Protein AF-A0A0A9E6C8-F1 (afdb_monomer)

Structure (mmCIF, N/CA/C/O backbone):
data_AF-A0A0A9E6C8-F1
#
_entry.id   AF-A0A0A9E6C8-F1
#
loop_
_atom_site.group_PDB
_atom_site.id
_atom_site.type_symbol
_atom_site.label_atom_id
_atom_site.label_alt_id
_atom_site.label_comp_id
_atom_site.label_asym_id
_atom_site.label_entity_id
_atom_site.label_seq_id
_atom_site.pdbx_PDB_ins_code
_atom_site.Cartn_x
_atom_site.Cartn_y
_atom_site.Cartn_z
_atom_site.occupancy
_atom_site.B_iso_or_equiv
_atom_site.auth_seq_id
_atom_site.auth_comp_id
_atom_site.auth_asym_id
_atom_site.auth_atom_id
_atom_site.pdbx_PDB_model_num
ATOM 1 N N . MET A 1 1 ? 1.216 15.906 -17.576 1.00 56.50 1 MET A N 1
ATOM 2 C CA . MET A 1 1 ? 1.806 15.777 -16.221 1.00 56.50 1 MET A CA 1
ATOM 3 C C . MET A 1 1 ? 0.810 15.395 -15.115 1.00 56.50 1 MET A C 1
ATOM 5 O O . MET A 1 1 ? 1.260 14.864 -14.109 1.00 56.50 1 MET A O 1
ATOM 9 N N . LEU A 1 2 ? -0.513 15.577 -15.273 1.00 63.88 2 LEU A N 1
ATOM 10 C CA . LEU A 1 2 ? -1.501 15.267 -14.218 1.00 63.88 2 LEU A CA 1
ATOM 11 C C . LEU A 1 2 ? -1.501 13.794 -13.752 1.00 63.88 2 LEU A C 1
ATOM 13 O O . LEU A 1 2 ? -1.631 13.542 -12.560 1.00 63.88 2 LEU A O 1
ATOM 17 N N . PHE A 1 3 ? -1.298 12.840 -14.667 1.00 65.12 3 PHE A N 1
ATOM 18 C CA . PHE A 1 3 ? -1.296 11.402 -14.352 1.00 65.12 3 PHE A CA 1
ATOM 19 C C . PHE A 1 3 ? -0.160 10.969 -13.420 1.00 65.12 3 PHE A C 1
ATOM 21 O O . PHE A 1 3 ? -0.314 9.992 -12.698 1.00 65.12 3 PHE A O 1
ATOM 28 N N . ILE A 1 4 ? 0.962 11.698 -13.418 1.00 72.31 4 ILE A N 1
ATOM 29 C CA . ILE A 1 4 ? 2.088 11.392 -12.529 1.00 72.31 4 ILE A CA 1
ATOM 30 C C . ILE A 1 4 ? 1.759 11.862 -11.115 1.00 72.31 4 ILE A C 1
ATOM 32 O O . ILE A 1 4 ? 1.912 11.079 -10.191 1.00 72.31 4 ILE A O 1
ATOM 36 N N . ALA A 1 5 ? 1.266 13.097 -10.959 1.00 84.00 5 ALA A N 1
ATOM 37 C CA . ALA A 1 5 ? 0.955 13.700 -9.659 1.00 84.00 5 ALA A CA 1
ATOM 38 C C . ALA A 1 5 ? -0.294 13.104 -8.985 1.00 84.00 5 ALA A C 1
ATOM 40 O O . ALA A 1 5 ? -0.409 13.113 -7.762 1.00 84.00 5 ALA A O 1
ATOM 41 N N . ARG A 1 6 ? -1.246 12.602 -9.782 1.00 89.12 6 ARG A N 1
ATOM 42 C CA . ARG A 1 6 ? -2.477 11.954 -9.311 1.00 89.12 6 ARG A CA 1
ATOM 43 C C . ARG A 1 6 ? -2.615 10.576 -9.955 1.00 89.12 6 ARG A C 1
ATOM 45 O O . ARG A 1 6 ? -3.448 10.405 -10.850 1.00 89.12 6 ARG A O 1
ATOM 52 N N . PRO A 1 7 ? -1.768 9.617 -9.555 1.00 89.25 7 PRO A N 1
ATOM 53 C CA . PRO A 1 7 ? -1.820 8.278 -10.104 1.00 89.25 7 PRO A CA 1
ATOM 54 C C . PRO A 1 7 ? -3.163 7.625 -9.791 1.00 89.25 7 PRO A C 1
ATOM 56 O O . PRO A 1 7 ? -3.811 7.910 -8.776 1.00 89.25 7 PRO A O 1
ATOM 59 N N . ARG A 1 8 ? -3.583 6.730 -10.682 1.00 88.94 8 ARG A N 1
ATOM 60 C CA . ARG A 1 8 ? -4.785 5.938 -10.459 1.00 88.94 8 ARG A CA 1
ATOM 61 C C . ARG A 1 8 ? -4.520 4.967 -9.303 1.00 88.94 8 ARG A C 1
ATOM 63 O O . ARG A 1 8 ? -3.526 4.250 -9.297 1.00 88.94 8 ARG A O 1
ATOM 70 N N . THR A 1 9 ? -5.435 4.958 -8.341 1.00 93.88 9 THR A N 1
ATOM 71 C CA . THR A 1 9 ? -5.532 3.929 -7.301 1.00 93.88 9 THR A CA 1
ATOM 72 C C . THR A 1 9 ? -6.879 3.245 -7.456 1.00 93.88 9 THR A C 1
ATOM 74 O O . THR A 1 9 ? -7.879 3.916 -7.728 1.00 93.88 9 THR A O 1
ATOM 77 N N . THR A 1 10 ? -6.909 1.921 -7.349 1.00 95.62 10 THR A N 1
ATOM 78 C CA . THR A 1 10 ? -8.119 1.137 -7.633 1.00 95.62 10 THR A CA 1
ATOM 79 C C . THR A 1 10 ? -8.421 0.184 -6.497 1.00 95.62 10 THR A C 1
ATOM 81 O O . THR A 1 10 ? -7.510 -0.409 -5.933 1.00 95.62 10 THR A O 1
ATOM 84 N N . VAL A 1 11 ? -9.700 0.030 -6.156 1.00 97.38 11 VAL A N 1
ATOM 85 C CA . VAL A 1 11 ? -10.129 -1.016 -5.224 1.00 97.38 11 VAL A CA 1
ATOM 86 C C . VAL A 1 11 ? -10.225 -2.325 -5.993 1.00 97.38 11 VAL A C 1
ATOM 88 O O . VAL A 1 11 ? -10.894 -2.401 -7.032 1.00 97.38 11 VAL A O 1
ATOM 91 N N . LEU A 1 12 ? -9.557 -3.354 -5.483 1.00 98.12 12 LEU A N 1
ATOM 92 C CA . LEU A 1 12 ? -9.618 -4.697 -6.038 1.00 98.12 12 LEU A CA 1
ATOM 93 C C . LEU A 1 12 ? -10.521 -5.575 -5.168 1.00 98.12 12 LEU A C 1
ATOM 95 O O . LEU A 1 12 ? -10.518 -5.482 -3.942 1.00 98.12 12 LEU A O 1
ATOM 99 N N . GLY A 1 13 ? -11.271 -6.456 -5.818 1.00 97.69 13 GLY A N 1
ATOM 100 C CA . GLY A 1 13 ? -12.107 -7.461 -5.177 1.00 97.69 13 GLY A CA 1
ATOM 101 C C . GLY A 1 13 ? -11.775 -8.857 -5.684 1.00 97.69 13 GLY A C 1
ATOM 102 O O . GLY A 1 13 ? -11.235 -9.022 -6.781 1.00 97.69 13 GLY A O 1
ATOM 103 N N . ASN A 1 14 ? -12.105 -9.865 -4.885 1.00 98.12 14 ASN A N 1
ATOM 104 C CA . ASN A 1 14 ? -11.969 -11.267 -5.247 1.00 98.12 14 ASN A CA 1
ATOM 105 C C . ASN A 1 14 ? -13.036 -11.663 -6.275 1.00 98.12 14 ASN A C 1
ATOM 107 O O . ASN A 1 14 ? -14.213 -11.346 -6.107 1.00 98.12 14 ASN A O 1
ATOM 111 N N . ILE A 1 15 ? -12.641 -12.380 -7.323 1.00 97.56 15 ILE A N 1
ATOM 112 C CA . ILE A 1 15 ? -13.591 -13.065 -8.199 1.00 97.56 15 ILE A CA 1
ATOM 113 C C . ILE A 1 15 ? -14.028 -14.363 -7.498 1.00 97.56 15 ILE A C 1
ATOM 115 O O . ILE A 1 15 ? -13.155 -15.182 -7.193 1.00 97.56 15 ILE A O 1
ATOM 119 N N . PRO A 1 16 ? -15.339 -14.583 -7.270 1.00 95.19 16 PRO A N 1
ATOM 120 C CA . PRO A 1 16 ? -15.833 -15.738 -6.526 1.00 95.19 16 PRO A CA 1
ATOM 121 C C . PRO A 1 16 ? -15.287 -17.072 -7.039 1.00 95.19 16 PRO A C 1
ATOM 123 O O . PRO A 1 16 ? -15.151 -17.275 -8.246 1.00 95.19 16 PRO A O 1
ATOM 126 N N . ASN A 1 17 ? -15.019 -17.995 -6.111 1.00 92.25 17 ASN A N 1
ATOM 127 C CA . ASN A 1 17 ? -14.462 -19.327 -6.388 1.00 92.25 17 ASN A CA 1
ATOM 128 C C . ASN A 1 17 ? -13.094 -19.294 -7.094 1.00 92.25 17 ASN A C 1
ATOM 130 O O . ASN A 1 17 ? -12.764 -20.192 -7.868 1.00 92.25 17 ASN A O 1
ATOM 134 N N . SER A 1 18 ? -12.291 -18.257 -6.847 1.00 93.81 18 SER A N 1
ATOM 135 C CA . SER A 1 18 ? -10.955 -18.135 -7.426 1.00 93.81 18 SER A CA 1
ATOM 136 C C . SER A 1 18 ? -9.984 -17.410 -6.494 1.00 93.81 18 SER A C 1
ATOM 138 O O . SER A 1 18 ? -10.385 -16.747 -5.541 1.00 93.81 18 SER A O 1
ATOM 140 N N . MET A 1 19 ? -8.695 -17.476 -6.827 1.00 90.56 19 MET A N 1
ATOM 141 C CA . MET A 1 19 ? -7.633 -16.676 -6.200 1.00 90.56 19 MET A CA 1
ATOM 142 C C . MET A 1 19 ? -7.343 -15.379 -6.975 1.00 90.56 19 MET A C 1
ATOM 144 O O . MET A 1 19 ? -6.280 -14.779 -6.825 1.00 90.56 19 MET A O 1
ATOM 148 N N . ILE A 1 20 ? -8.260 -14.960 -7.851 1.00 95.44 20 ILE A N 1
ATOM 149 C CA . ILE A 1 20 ? -8.070 -13.821 -8.746 1.00 95.44 20 ILE A CA 1
ATOM 150 C C . ILE A 1 20 ? -8.658 -12.568 -8.104 1.00 95.44 20 ILE A C 1
ATOM 152 O O . ILE A 1 20 ? -9.807 -12.562 -7.665 1.00 95.44 20 ILE A O 1
ATOM 156 N N . TYR A 1 21 ? -7.884 -11.485 -8.133 1.00 97.50 21 TYR A N 1
ATOM 157 C CA . TYR A 1 21 ? -8.318 -10.162 -7.701 1.00 97.50 21 TYR A CA 1
ATOM 158 C C . TYR A 1 21 ? -8.361 -9.214 -8.897 1.00 97.50 21 TYR A C 1
ATOM 160 O O . TYR A 1 21 ? -7.443 -9.175 -9.724 1.00 97.50 21 TYR A O 1
ATOM 168 N N . ARG A 1 22 ? -9.466 -8.481 -9.033 1.00 97.00 22 ARG A N 1
ATOM 169 C CA . ARG A 1 22 ? -9.708 -7.563 -10.150 1.00 97.00 22 ARG A CA 1
ATOM 170 C C . ARG A 1 22 ? -10.362 -6.283 -9.676 1.00 97.00 22 ARG A C 1
ATOM 172 O O . ARG A 1 22 ? -11.029 -6.258 -8.646 1.00 97.00 22 ARG A O 1
ATOM 179 N N . ARG A 1 23 ? -10.177 -5.222 -10.460 1.00 96.75 23 ARG A N 1
ATOM 180 C CA . ARG A 1 23 ? -10.759 -3.917 -10.162 1.00 96.75 23 ARG A CA 1
ATOM 181 C C . ARG A 1 23 ? -12.277 -4.007 -10.124 1.00 96.75 23 ARG A C 1
ATOM 183 O O . ARG A 1 23 ? -12.896 -4.479 -11.080 1.00 96.75 23 ARG A O 1
ATOM 190 N N . MET A 1 24 ? -12.859 -3.533 -9.032 1.00 95.19 24 MET A N 1
ATOM 191 C CA . MET A 1 24 ? -14.304 -3.595 -8.818 1.00 95.19 24 MET A CA 1
ATOM 192 C C . MET A 1 24 ? -15.081 -2.608 -9.696 1.00 95.19 24 MET A C 1
ATOM 194 O O . MET A 1 24 ? -16.262 -2.818 -9.952 1.00 95.19 24 MET A O 1
ATOM 198 N N . ASP A 1 25 ? -14.420 -1.559 -10.193 1.00 93.88 25 ASP A N 1
ATOM 199 C CA . ASP A 1 25 ? -15.000 -0.615 -11.155 1.00 93.88 25 ASP A CA 1
ATOM 200 C C . ASP A 1 25 ? -15.209 -1.232 -12.551 1.00 93.88 25 ASP A C 1
ATOM 202 O O . ASP A 1 25 ? -16.049 -0.765 -13.315 1.00 93.88 25 ASP A O 1
ATOM 206 N N . GLN A 1 26 ? -14.464 -2.292 -12.877 1.00 95.62 26 GLN A N 1
ATOM 207 C CA . GLN A 1 26 ? -14.517 -2.979 -14.164 1.00 95.62 26 GLN A CA 1
ATOM 208 C C . GLN A 1 26 ? -15.239 -4.328 -14.083 1.00 95.62 26 GLN A C 1
ATOM 210 O O . GLN A 1 26 ? -15.945 -4.700 -15.017 1.00 95.62 26 GLN A O 1
ATOM 215 N N . TYR A 1 27 ? -15.044 -5.079 -12.999 1.00 95.50 27 TYR A N 1
ATOM 216 C CA . TYR A 1 27 ? -15.597 -6.421 -12.831 1.00 95.50 27 TYR A CA 1
ATOM 217 C C . TYR A 1 27 ? -16.642 -6.405 -11.720 1.00 95.50 27 TYR A C 1
ATOM 219 O O . TYR A 1 27 ? -16.312 -6.533 -10.545 1.00 95.50 27 TYR A O 1
ATOM 227 N N . THR A 1 28 ? -17.916 -6.287 -12.094 1.00 93.94 28 THR A N 1
ATOM 228 C CA . THR A 1 28 ? -19.041 -6.187 -11.145 1.00 93.94 28 THR A CA 1
ATOM 229 C C . THR A 1 28 ? -19.242 -7.439 -10.289 1.00 93.94 28 THR A C 1
ATOM 231 O O . THR A 1 28 ? -19.868 -7.372 -9.236 1.00 93.94 28 THR A O 1
ATOM 234 N N . THR A 1 29 ? -18.698 -8.580 -10.718 1.00 96.06 29 THR A N 1
ATOM 235 C CA . THR A 1 29 ? -18.696 -9.835 -9.957 1.00 96.06 29 THR A CA 1
ATOM 236 C C . THR A 1 29 ? -17.638 -9.866 -8.858 1.00 96.06 29 THR A C 1
ATOM 238 O O . THR A 1 29 ? -17.682 -10.765 -8.023 1.00 96.06 29 THR A O 1
ATOM 241 N N . ALA A 1 30 ? -16.673 -8.941 -8.863 1.00 97.38 30 ALA A N 1
ATOM 242 C CA . ALA A 1 30 ? -15.628 -8.877 -7.851 1.00 97.38 30 ALA A CA 1
ATOM 243 C C . ALA A 1 30 ? -16.211 -8.448 -6.497 1.00 97.38 30 ALA A C 1
ATOM 245 O O . ALA A 1 30 ? -17.013 -7.518 -6.415 1.00 97.38 30 ALA A O 1
ATOM 246 N N . GLN A 1 31 ? -15.797 -9.121 -5.427 1.00 95.94 31 GLN A N 1
ATOM 247 C CA . GLN A 1 31 ? -16.322 -8.924 -4.080 1.00 95.94 31 GLN A CA 1
ATOM 248 C C . GLN A 1 31 ? -15.237 -8.433 -3.124 1.00 95.94 31 GLN A C 1
ATOM 250 O O . GLN A 1 31 ? -14.087 -8.868 -3.177 1.00 95.94 31 GLN A O 1
ATOM 255 N N . THR A 1 32 ? -15.614 -7.533 -2.218 1.00 94.50 32 THR A N 1
ATOM 256 C CA . THR A 1 32 ? -14.742 -7.093 -1.123 1.00 94.50 32 THR A CA 1
ATOM 257 C C . THR A 1 32 ? -14.468 -8.239 -0.160 1.00 94.50 32 THR A C 1
ATOM 259 O O . THR A 1 32 ? -15.370 -9.030 0.126 1.00 94.50 32 THR A O 1
ATOM 262 N N . VAL A 1 33 ? -13.272 -8.270 0.418 1.00 94.75 33 VAL A N 1
ATOM 263 C CA . VAL A 1 33 ? -12.919 -9.241 1.454 1.00 94.75 33 VAL A CA 1
ATOM 264 C C . VAL A 1 33 ? -13.179 -8.618 2.832 1.00 94.75 33 VAL A C 1
ATOM 266 O O . VAL A 1 33 ? -12.669 -7.531 3.100 1.00 94.75 33 VAL A O 1
ATOM 269 N N . PRO A 1 34 ? -13.982 -9.246 3.714 1.00 93.62 34 PRO A N 1
ATOM 270 C CA . PRO A 1 34 ? -14.255 -8.697 5.042 1.00 93.62 34 PRO A CA 1
ATOM 271 C C . PRO A 1 34 ? -12.968 -8.389 5.815 1.00 93.62 34 PRO A C 1
ATOM 273 O O . PRO A 1 34 ? -12.074 -9.227 5.876 1.00 93.62 34 PRO A O 1
ATOM 276 N N . GLY A 1 35 ? -12.878 -7.195 6.405 1.00 95.56 35 GLY A N 1
ATOM 277 C CA . GLY A 1 35 ? -11.699 -6.759 7.161 1.00 95.56 35 GLY A CA 1
ATOM 278 C C . GLY A 1 35 ? -10.505 -6.290 6.323 1.00 95.56 35 GLY A C 1
ATOM 279 O O . GLY A 1 35 ? -9.543 -5.771 6.889 1.00 95.56 35 GLY A O 1
ATOM 280 N N . VAL A 1 36 ? -10.553 -6.421 4.993 1.00 97.56 36 VAL A N 1
ATOM 281 C CA . VAL A 1 36 ? -9.425 -6.115 4.105 1.00 97.56 36 VAL A CA 1
ATOM 282 C C . VAL A 1 36 ? -9.820 -5.072 3.064 1.00 97.56 36 VAL A C 1
ATOM 284 O O . VAL A 1 36 ? -10.688 -5.304 2.223 1.00 97.56 36 VAL A O 1
ATOM 287 N N . LEU A 1 37 ? -9.113 -3.944 3.071 1.00 98.19 37 LEU A N 1
ATOM 288 C CA . LEU A 1 37 ? -9.122 -2.980 1.979 1.00 98.19 37 LEU A CA 1
ATOM 289 C C . LEU A 1 37 ? -7.937 -3.272 1.052 1.00 98.19 37 LEU A C 1
ATOM 291 O O . LEU A 1 37 ? -6.787 -3.052 1.426 1.00 98.19 37 LEU A O 1
ATOM 295 N N . LEU A 1 38 ? -8.216 -3.766 -0.154 1.00 98.50 38 LEU A N 1
ATOM 296 C CA . LEU A 1 38 ? -7.200 -4.093 -1.153 1.00 98.50 38 LEU A CA 1
ATOM 297 C C . LEU A 1 38 ? -7.148 -3.014 -2.241 1.00 98.50 38 LEU A C 1
ATOM 299 O O . LEU A 1 38 ? -8.117 -2.814 -2.978 1.00 98.50 38 LEU A O 1
ATOM 303 N N . LEU A 1 39 ? -6.002 -2.343 -2.350 1.00 98.50 39 LEU A N 1
ATOM 304 C CA . LEU A 1 39 ? -5.769 -1.240 -3.276 1.00 98.50 39 LEU A CA 1
ATOM 305 C C . LEU A 1 39 ? -4.645 -1.571 -4.261 1.00 98.50 39 LEU A C 1
ATOM 307 O O . LEU A 1 39 ? -3.547 -1.927 -3.850 1.00 98.50 39 LEU A O 1
ATOM 311 N N . GLY A 1 40 ? -4.894 -1.382 -5.554 1.00 97.88 40 GLY A N 1
ATOM 312 C CA . GLY A 1 40 ? -3.856 -1.356 -6.584 1.00 97.88 40 GLY A CA 1
ATOM 313 C C . GLY A 1 40 ? -3.245 0.036 -6.726 1.00 97.88 40 GLY A C 1
ATOM 314 O O . GLY A 1 40 ? -3.983 1.026 -6.821 1.00 97.88 40 GLY A O 1
ATOM 315 N N . VAL A 1 41 ? -1.911 0.110 -6.755 1.00 96.44 41 VAL A N 1
ATOM 316 C CA . VAL A 1 41 ? -1.156 1.344 -7.020 1.00 96.44 41 VAL A CA 1
ATOM 317 C C . VAL A 1 41 ? -0.563 1.280 -8.429 1.00 96.44 41 VAL A C 1
ATOM 319 O O . VAL A 1 41 ? 0.486 0.683 -8.657 1.00 96.44 41 VAL A O 1
ATOM 322 N N . ASP A 1 42 ? -1.225 1.933 -9.386 1.00 93.06 42 ASP A N 1
ATOM 323 C CA . ASP A 1 42 ? -0.908 1.815 -10.818 1.00 93.06 42 ASP A CA 1
ATOM 324 C C . ASP A 1 42 ? 0.117 2.868 -11.292 1.00 93.06 42 ASP A C 1
ATOM 326 O O . ASP A 1 42 ? -0.071 3.503 -12.335 1.00 93.06 42 ASP A O 1
ATOM 330 N N . ALA A 1 43 ? 1.175 3.127 -10.511 1.00 94.06 43 ALA A N 1
ATOM 331 C CA . ALA A 1 43 ? 2.222 4.088 -10.877 1.00 94.06 43 ALA A CA 1
ATOM 332 C C . ALA A 1 43 ? 3.505 3.967 -10.033 1.00 94.06 43 ALA A C 1
ATOM 334 O O . ALA A 1 43 ? 3.450 3.518 -8.888 1.00 94.06 43 ALA A O 1
ATOM 335 N N . PRO A 1 44 ? 4.652 4.471 -10.537 1.00 95.94 44 PRO A N 1
ATOM 336 C CA . PRO A 1 44 ? 5.805 4.788 -9.698 1.00 95.94 44 PRO A CA 1
ATOM 337 C C . PRO A 1 44 ? 5.450 5.767 -8.574 1.00 95.94 44 PRO A C 1
ATOM 339 O O . PRO A 1 44 ? 4.605 6.652 -8.752 1.00 95.94 44 PRO A O 1
ATOM 342 N N . ILE A 1 45 ? 6.136 5.646 -7.440 1.00 96.81 45 ILE A N 1
ATOM 343 C CA . ILE A 1 45 ? 5.911 6.499 -6.268 1.00 96.81 45 ILE A CA 1
ATOM 344 C C . ILE A 1 45 ? 7.101 7.441 -6.109 1.00 96.81 45 ILE A C 1
ATOM 346 O O . ILE A 1 45 ? 8.198 7.013 -5.751 1.00 96.81 45 ILE A O 1
ATOM 350 N N . TYR A 1 46 ? 6.865 8.726 -6.352 1.00 95.69 46 TYR A N 1
ATOM 351 C CA . TYR A 1 46 ? 7.885 9.767 -6.297 1.00 95.69 46 TYR A CA 1
ATOM 352 C C . TYR A 1 46 ? 7.441 10.951 -5.441 1.00 95.69 46 TYR A C 1
ATOM 354 O O . TYR A 1 46 ? 6.274 11.069 -5.063 1.00 95.69 46 TYR A O 1
ATOM 362 N N . PHE A 1 47 ? 8.349 11.900 -5.217 1.00 95.81 47 PHE A N 1
ATOM 363 C CA . PHE A 1 47 ? 8.050 13.175 -4.561 1.00 95.81 47 PHE A CA 1
ATOM 364 C C . PHE A 1 47 ? 6.782 13.863 -5.097 1.00 95.81 47 PHE A C 1
ATOM 366 O O . PHE A 1 47 ? 5.980 14.387 -4.328 1.00 95.81 47 PHE A O 1
ATOM 373 N N . THR A 1 48 ? 6.557 13.820 -6.412 1.00 93.31 48 THR A N 1
ATOM 374 C CA . THR A 1 48 ? 5.435 14.508 -7.069 1.00 93.31 48 THR A CA 1
ATOM 375 C C . THR A 1 48 ? 4.056 13.938 -6.734 1.00 93.31 48 THR A C 1
ATOM 377 O O . THR A 1 48 ? 3.064 14.630 -6.959 1.00 93.31 48 THR A O 1
ATOM 380 N N . ASN A 1 49 ? 3.968 12.703 -6.227 1.00 95.75 49 ASN A N 1
ATOM 381 C CA . ASN A 1 49 ? 2.694 12.022 -5.979 1.00 95.75 49 ASN A CA 1
ATOM 382 C C . ASN A 1 49 ? 2.563 11.350 -4.611 1.00 95.75 49 ASN A C 1
ATOM 384 O O . ASN A 1 49 ? 1.464 10.930 -4.252 1.00 95.75 49 ASN A O 1
ATOM 388 N N . ALA A 1 50 ? 3.643 11.300 -3.834 1.00 96.56 50 ALA A N 1
ATOM 389 C CA . ALA A 1 50 ? 3.679 10.737 -2.494 1.00 96.56 50 ALA A CA 1
ATOM 390 C C . ALA A 1 50 ? 2.566 11.294 -1.586 1.00 96.56 50 ALA A C 1
ATOM 392 O O . ALA A 1 50 ? 1.756 10.535 -1.052 1.00 96.56 50 ALA A O 1
ATOM 393 N N . SER A 1 51 ? 2.468 12.621 -1.455 1.00 95.81 51 SER A N 1
ATOM 394 C CA . SER A 1 51 ? 1.447 13.259 -0.609 1.00 95.81 51 SER A CA 1
ATOM 395 C C . SER A 1 51 ? 0.027 12.894 -1.049 1.00 95.81 51 SER A C 1
ATOM 397 O O . SER A 1 51 ? -0.795 12.485 -0.227 1.00 95.81 51 SER A O 1
ATOM 399 N N . TYR A 1 52 ? -0.230 12.953 -2.359 1.00 95.81 52 TYR A N 1
ATOM 400 C CA . TYR A 1 52 ? -1.517 12.589 -2.938 1.00 95.81 52 TYR A CA 1
ATOM 401 C C . TY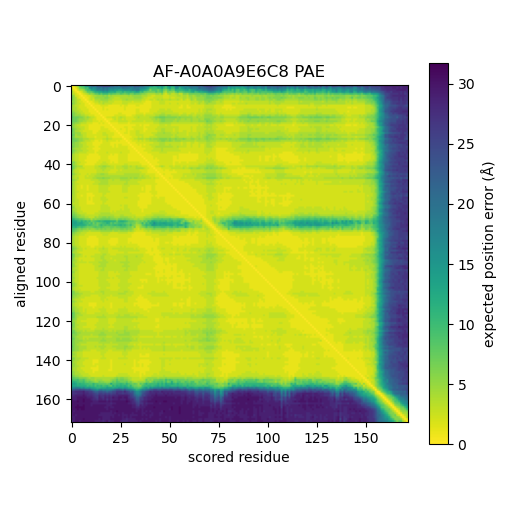R A 1 52 ? -1.884 11.128 -2.661 1.00 95.81 52 TYR A C 1
ATOM 403 O O . TYR A 1 52 ? -3.021 10.856 -2.281 1.00 95.81 52 TYR A O 1
ATOM 411 N N . LEU A 1 53 ? -0.949 10.190 -2.845 1.00 96.94 53 LEU A N 1
ATOM 412 C CA . LEU A 1 53 ? -1.183 8.765 -2.601 1.00 96.94 53 LEU A CA 1
ATOM 413 C C . LEU A 1 53 ? -1.564 8.507 -1.145 1.00 96.94 53 LEU A C 1
ATOM 415 O O . LEU A 1 53 ? -2.574 7.852 -0.893 1.00 96.94 53 LEU A O 1
ATOM 419 N N . ARG A 1 54 ? -0.823 9.084 -0.195 1.00 96.81 54 ARG A N 1
ATOM 420 C CA . ARG A 1 54 ? -1.113 8.955 1.239 1.00 96.81 54 ARG A CA 1
ATOM 421 C C . ARG A 1 54 ? -2.514 9.461 1.583 1.00 96.81 54 ARG A C 1
ATOM 423 O O . ARG A 1 54 ? -3.291 8.759 2.225 1.00 96.81 54 ARG A O 1
ATOM 430 N N . GLU A 1 55 ? -2.866 10.656 1.109 1.00 97.06 55 GLU A N 1
ATOM 431 C CA . GLU A 1 55 ? -4.201 11.229 1.314 1.00 97.06 55 GLU A CA 1
ATOM 432 C C . GLU A 1 55 ? -5.299 10.409 0.633 1.00 97.06 55 GLU A C 1
ATOM 434 O O . GLU A 1 55 ? -6.399 10.272 1.167 1.00 97.06 55 GLU A O 1
ATOM 439 N N . ARG A 1 56 ? -5.027 9.871 -0.560 1.00 97.25 56 ARG A N 1
ATOM 440 C CA . ARG A 1 56 ? -6.000 9.076 -1.309 1.00 97.25 56 ARG A CA 1
ATOM 441 C C . ARG A 1 56 ? -6.269 7.733 -0.642 1.00 97.25 56 ARG A C 1
ATOM 443 O O . ARG A 1 56 ? -7.428 7.320 -0.624 1.00 97.25 56 ARG A O 1
ATOM 450 N N . ILE A 1 57 ? -5.234 7.088 -0.105 1.00 97.88 57 ILE A N 1
ATOM 451 C CA . ILE A 1 57 ? -5.352 5.854 0.679 1.00 97.88 57 ILE A CA 1
ATOM 452 C C . ILE A 1 57 ? -6.141 6.131 1.960 1.00 97.88 57 ILE A C 1
ATOM 454 O O . ILE A 1 57 ? -7.089 5.405 2.232 1.00 97.88 57 ILE A O 1
ATOM 458 N N . SER A 1 58 ? -5.839 7.216 2.686 1.00 97.50 58 SER A N 1
ATOM 459 C CA . SER A 1 58 ? -6.631 7.608 3.865 1.00 97.50 58 SER A CA 1
ATOM 460 C C . SER A 1 58 ? -8.112 7.764 3.523 1.00 97.50 58 SER A C 1
ATOM 462 O O . SER A 1 58 ? -8.955 7.178 4.190 1.00 97.50 58 SER A O 1
ATOM 464 N N . ARG A 1 59 ? -8.428 8.468 2.426 1.00 97.69 59 ARG A N 1
ATOM 465 C CA . ARG A 1 59 ? -9.812 8.627 1.958 1.00 97.69 59 ARG A CA 1
ATOM 466 C C . ARG A 1 59 ? -10.486 7.297 1.623 1.00 97.69 59 ARG A C 1
ATOM 468 O O . ARG A 1 59 ? -11.644 7.121 1.969 1.00 97.69 59 ARG A O 1
ATOM 475 N N . TRP A 1 60 ? -9.775 6.356 0.996 1.00 97.69 60 TRP A N 1
ATOM 476 C CA . TRP A 1 60 ? -10.326 5.020 0.734 1.00 97.69 60 TRP A CA 1
ATOM 477 C C . TRP A 1 60 ? -10.676 4.270 2.023 1.00 97.69 60 TRP A C 1
ATOM 479 O O . TRP A 1 60 ? -11.692 3.582 2.065 1.00 97.69 60 TRP A O 1
ATOM 489 N N . ILE A 1 61 ? -9.847 4.394 3.061 1.00 97.44 61 ILE A N 1
ATOM 490 C CA . ILE A 1 61 ? -10.108 3.767 4.362 1.00 97.44 61 ILE A CA 1
ATOM 491 C C . ILE A 1 61 ? -11.358 4.379 4.990 1.00 97.44 61 ILE A C 1
ATOM 493 O O . ILE A 1 61 ? -12.240 3.641 5.415 1.00 97.44 61 ILE A O 1
ATOM 497 N N . ASP A 1 62 ? -11.459 5.707 4.998 1.00 96.88 62 ASP A N 1
ATOM 498 C CA . ASP A 1 62 ? -12.593 6.413 5.598 1.00 96.88 62 ASP A CA 1
ATOM 499 C C . ASP A 1 62 ? -13.912 6.082 4.866 1.00 96.88 62 ASP A C 1
ATOM 501 O O . ASP A 1 62 ? -14.918 5.772 5.506 1.00 96.88 62 ASP A O 1
ATOM 505 N N . GLU A 1 63 ? -13.890 6.050 3.527 1.00 95.81 63 GLU A N 1
ATOM 506 C CA . GLU A 1 63 ? -15.019 5.634 2.677 1.00 95.81 63 GLU A CA 1
ATOM 507 C C . GLU A 1 63 ? -15.461 4.183 2.980 1.00 95.81 63 GLU A C 1
ATOM 509 O O . GLU A 1 63 ? -16.656 3.878 3.054 1.00 95.81 63 GLU A O 1
ATOM 514 N N . GLU A 1 64 ? -14.509 3.268 3.173 1.00 95.00 64 GLU A N 1
ATOM 515 C CA . GLU A 1 64 ? -14.779 1.854 3.452 1.00 95.00 64 GLU A CA 1
ATOM 516 C C . GLU A 1 64 ? -15.287 1.618 4.889 1.00 95.00 64 GLU A C 1
ATOM 518 O O . GLU A 1 64 ? -16.217 0.832 5.113 1.00 95.00 64 GLU A O 1
ATOM 523 N N . GLU A 1 65 ? -14.739 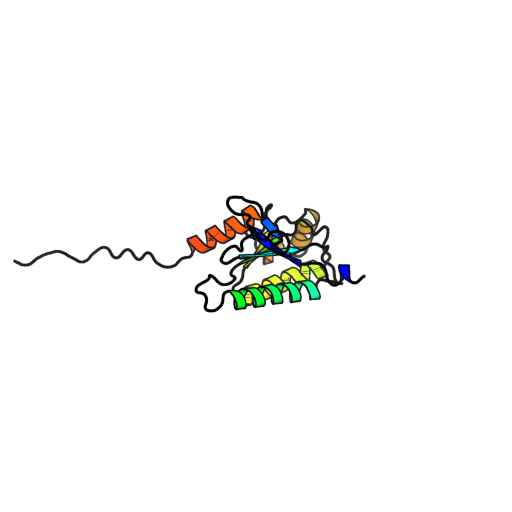2.331 5.873 1.00 93.75 65 GLU A N 1
ATOM 524 C CA . GLU A 1 65 ? -15.234 2.330 7.251 1.00 93.75 65 GLU A CA 1
ATOM 525 C C . GLU A 1 65 ? -16.6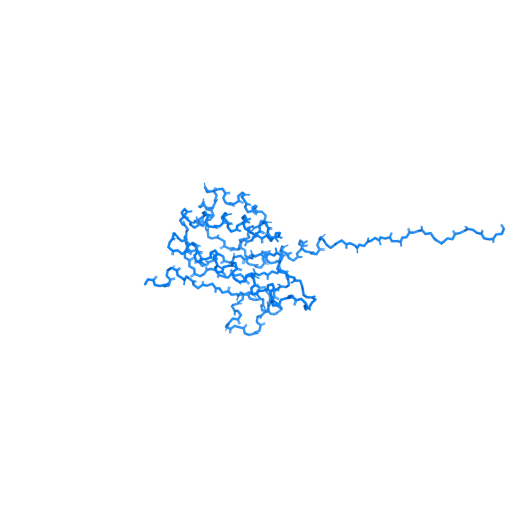65 2.876 7.329 1.00 93.75 65 GLU A C 1
ATOM 527 O O . GLU A 1 65 ? -17.530 2.252 7.947 1.00 93.75 65 GLU A O 1
ATOM 532 N N . GLU A 1 66 ? -16.971 3.983 6.646 1.00 94.25 66 GLU A N 1
ATOM 533 C CA . GLU A 1 66 ? -18.335 4.517 6.571 1.00 94.25 66 GLU A CA 1
ATOM 534 C C . GLU A 1 66 ? -19.298 3.513 5.922 1.00 94.25 66 GLU A C 1
ATOM 536 O O . GLU A 1 66 ? -20.407 3.278 6.414 1.00 94.25 66 GLU A O 1
ATOM 541 N N . ARG A 1 67 ? -18.858 2.840 4.852 1.00 90.56 67 ARG A N 1
ATOM 542 C CA . ARG A 1 67 ? -19.661 1.826 4.161 1.00 90.56 67 ARG A CA 1
ATOM 543 C C . ARG A 1 67 ? -20.003 0.637 5.058 1.00 90.56 67 ARG A C 1
ATOM 545 O O . ARG A 1 67 ? -21.064 0.035 4.851 1.00 90.56 67 ARG A O 1
ATOM 552 N N . THR A 1 68 ? -19.134 0.274 5.999 1.00 89.62 68 THR A N 1
ATOM 553 C CA . THR A 1 68 ? -19.296 -0.886 6.895 1.00 89.62 68 THR A CA 1
ATOM 554 C C . THR A 1 68 ? -19.944 -0.534 8.238 1.00 89.62 68 THR A C 1
ATOM 556 O O . THR A 1 68 ? -20.598 -1.395 8.841 1.00 89.62 68 THR A O 1
ATOM 559 N N . LYS A 1 69 ? -19.855 0.729 8.671 1.00 89.06 69 LYS A N 1
ATOM 560 C CA . LYS A 1 69 ? -20.414 1.241 9.929 1.00 89.06 69 LYS A CA 1
ATOM 561 C C . LYS A 1 69 ? -21.903 0.916 10.081 1.00 89.06 69 LYS A C 1
ATOM 563 O O . LYS A 1 69 ? -22.714 1.171 9.195 1.00 89.06 69 LYS A O 1
ATOM 568 N N . GLY A 1 70 ? -22.268 0.338 11.227 1.00 80.31 70 GLY A N 1
ATOM 569 C CA . GLY A 1 70 ? -23.660 0.026 11.577 1.00 80.31 70 GLY A CA 1
ATOM 570 C C . GLY A 1 70 ? -24.299 -1.130 10.794 1.00 80.31 70 GLY A C 1
ATOM 571 O O . GLY A 1 70 ? -25.470 -1.419 11.011 1.00 80.31 70 GLY A O 1
ATOM 572 N N . LYS A 1 71 ? -23.557 -1.817 9.911 1.00 84.62 71 LYS A N 1
ATOM 573 C CA . LYS A 1 71 ? -24.084 -2.917 9.075 1.00 84.62 71 LYS A CA 1
ATOM 574 C C . LYS A 1 71 ? -23.714 -4.317 9.575 1.00 84.62 71 LYS A C 1
ATOM 576 O O . LYS A 1 71 ? -23.854 -5.278 8.824 1.00 84.62 71 LYS A O 1
ATOM 581 N N . GLY A 1 72 ? -23.176 -4.433 10.793 1.00 79.94 72 GLY A N 1
ATOM 582 C CA . GLY A 1 72 ? -22.684 -5.702 11.351 1.00 79.94 72 GLY A CA 1
ATOM 583 C C . GLY A 1 72 ? -21.531 -6.331 10.555 1.00 79.94 72 GLY A C 1
ATOM 584 O O . GLY A 1 72 ? -2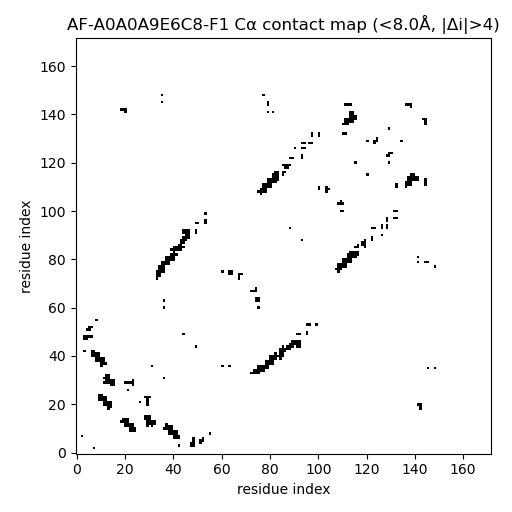1.249 -7.515 10.710 1.00 79.94 72 GLY A O 1
ATOM 585 N N . LYS A 1 73 ? -20.888 -5.557 9.671 1.00 83.62 73 LYS A N 1
ATOM 586 C CA . LYS A 1 73 ? -19.743 -5.992 8.868 1.00 83.62 73 LYS A CA 1
ATOM 587 C C . LYS A 1 73 ? -18.449 -5.709 9.621 1.00 83.62 73 LYS A C 1
ATOM 589 O O . LYS A 1 73 ? -18.360 -4.716 10.340 1.00 83.62 73 LYS A O 1
ATOM 594 N N . THR A 1 74 ? -17.443 -6.553 9.414 1.00 86.12 74 THR A N 1
ATOM 595 C CA . THR A 1 74 ? -16.080 -6.297 9.889 1.00 86.12 74 THR A CA 1
ATOM 596 C C . THR A 1 74 ? -15.564 -5.014 9.240 1.00 86.12 74 THR A C 1
ATOM 598 O O . THR A 1 74 ? -15.504 -4.941 8.011 1.00 86.12 74 THR A O 1
ATOM 601 N N . GLY A 1 75 ? -15.232 -4.009 10.057 1.00 91.38 75 GLY A N 1
ATOM 602 C CA . GLY A 1 75 ? -14.553 -2.795 9.595 1.00 91.38 75 GLY A CA 1
ATOM 603 C C . GLY A 1 75 ? -13.149 -3.101 9.072 1.00 91.38 75 GLY A C 1
ATOM 604 O O . GLY A 1 75 ? -12.674 -4.229 9.200 1.00 91.38 75 GLY A O 1
ATOM 605 N N . VAL A 1 76 ? -12.483 -2.112 8.479 1.00 96.25 76 VAL A N 1
ATOM 606 C CA . VAL A 1 76 ? -11.117 -2.289 7.965 1.00 96.25 76 VAL A CA 1
ATOM 607 C C . VAL A 1 76 ? -10.184 -2.683 9.112 1.00 96.25 76 VAL A C 1
ATOM 609 O O . VAL A 1 76 ? -10.229 -2.090 10.184 1.00 96.25 76 VAL A O 1
ATOM 612 N N . GLN A 1 77 ? -9.355 -3.700 8.886 1.00 97.06 77 GLN A N 1
ATOM 613 C CA . GLN A 1 77 ? -8.277 -4.118 9.789 1.00 97.06 77 GLN A CA 1
ATOM 614 C C . GLN A 1 77 ? -6.935 -4.155 9.055 1.00 97.06 77 GLN A C 1
ATOM 616 O O . GLN A 1 77 ? -5.899 -3.824 9.629 1.00 97.06 77 GLN A O 1
ATOM 621 N N . TYR A 1 78 ? -6.965 -4.495 7.764 1.00 98.38 78 TYR A N 1
ATOM 622 C CA . TYR A 1 78 ?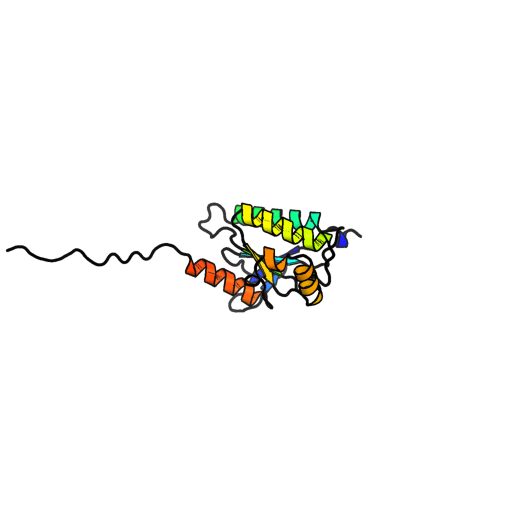 -5.790 -4.566 6.906 1.00 98.38 78 TYR A CA 1
ATOM 623 C C . TYR A 1 78 ? -5.958 -3.686 5.674 1.00 98.38 78 TYR A C 1
ATOM 625 O O . TYR A 1 78 ? -7.011 -3.689 5.032 1.00 98.38 78 TYR A O 1
ATOM 633 N N . VAL A 1 79 ? -4.886 -2.985 5.314 1.00 98.62 79 VAL A N 1
ATOM 634 C CA . VAL A 1 79 ? -4.763 -2.245 4.058 1.00 98.62 79 VAL A CA 1
ATOM 635 C C . VAL A 1 79 ? -3.693 -2.930 3.220 1.00 98.62 79 VAL A C 1
ATOM 637 O O . VAL A 1 79 ? -2.501 -2.786 3.485 1.00 98.62 79 VAL A O 1
ATOM 640 N N . VAL A 1 80 ? -4.123 -3.696 2.221 1.00 98.75 80 VAL A N 1
ATOM 641 C CA . VAL A 1 80 ? -3.225 -4.398 1.302 1.00 98.75 80 VAL A CA 1
ATOM 642 C C . VAL A 1 80 ? -2.965 -3.503 0.096 1.00 98.75 80 VAL A C 1
ATOM 644 O O . VAL A 1 80 ? -3.905 -3.088 -0.582 1.00 98.75 80 VAL A O 1
ATOM 647 N N . LEU A 1 81 ? -1.695 -3.223 -0.186 1.00 98.62 81 LEU A N 1
ATOM 648 C CA . LEU A 1 81 ? -1.262 -2.514 -1.386 1.00 98.62 81 LEU A CA 1
ATOM 649 C C . LEU A 1 81 ? -0.699 -3.520 -2.392 1.00 98.62 81 LEU A C 1
ATOM 651 O O . LEU A 1 81 ? 0.334 -4.138 -2.135 1.00 98.62 81 LEU A O 1
ATOM 655 N N . ASP A 1 82 ? -1.363 -3.674 -3.537 1.00 98.50 82 ASP A N 1
ATOM 656 C CA . ASP A 1 82 ? -0.796 -4.363 -4.696 1.00 98.50 82 ASP A CA 1
ATOM 657 C C . ASP A 1 82 ? 0.206 -3.433 -5.386 1.00 98.50 82 ASP A C 1
ATOM 659 O O . ASP A 1 82 ? -0.151 -2.423 -6.004 1.00 98.50 82 ASP A O 1
ATOM 663 N N . MET A 1 83 ? 1.479 -3.787 -5.229 1.00 97.81 83 MET A N 1
ATOM 664 C CA . MET A 1 83 ? 2.642 -3.054 -5.711 1.00 97.81 83 MET A CA 1
ATOM 665 C C . MET A 1 83 ? 3.111 -3.552 -7.085 1.00 97.81 83 MET A C 1
ATOM 667 O O . MET A 1 83 ? 4.125 -3.063 -7.585 1.00 97.81 83 MET A O 1
ATOM 671 N N . GLY A 1 84 ? 2.395 -4.487 -7.723 1.00 96.75 84 GLY A N 1
ATOM 672 C CA . GLY A 1 84 ? 2.835 -5.128 -8.966 1.00 96.75 84 GLY A CA 1
ATOM 673 C C . GLY A 1 84 ? 3.041 -4.167 -10.143 1.00 96.75 84 GLY A C 1
ATOM 674 O O . GLY A 1 84 ? 3.865 -4.428 -11.018 1.00 96.75 84 GLY A O 1
ATOM 675 N N . ALA A 1 85 ? 2.330 -3.037 -10.156 1.00 95.81 85 ALA A N 1
ATOM 676 C CA . ALA A 1 85 ? 2.479 -1.981 -11.160 1.00 95.81 85 ALA A CA 1
ATOM 677 C C . ALA A 1 85 ? 3.453 -0.859 -10.739 1.00 95.81 85 ALA A C 1
ATOM 679 O O . ALA A 1 85 ? 3.753 0.042 -11.531 1.00 95.81 85 ALA A O 1
ATOM 680 N N . VAL A 1 86 ? 3.984 -0.904 -9.514 1.00 97.00 86 VAL A N 1
ATOM 681 C CA . VAL A 1 86 ? 4.930 0.090 -8.997 1.00 97.00 86 VAL A CA 1
ATOM 682 C C . VAL A 1 86 ? 6.330 -0.243 -9.505 1.00 97.00 86 VAL A C 1
ATOM 684 O O . VAL A 1 86 ? 7.093 -0.977 -8.883 1.00 97.00 86 VAL A O 1
ATOM 687 N N . GLY A 1 87 ? 6.682 0.309 -10.667 1.00 96.25 87 GLY A N 1
ATOM 688 C CA . GLY A 1 87 ? 7.968 0.024 -11.315 1.00 96.25 87 GLY A CA 1
ATOM 689 C C . GLY A 1 87 ? 9.192 0.648 -10.631 1.00 96.25 87 GLY A C 1
ATOM 690 O O . GLY A 1 87 ? 10.309 0.184 -10.837 1.00 96.25 87 GLY A O 1
ATOM 691 N N . SER A 1 88 ? 9.019 1.713 -9.842 1.00 96.69 88 SER A N 1
ATOM 692 C CA . SER A 1 88 ? 10.110 2.337 -9.075 1.00 96.69 88 SER A CA 1
ATOM 693 C C . SER A 1 88 ? 9.590 3.233 -7.947 1.00 96.69 88 SER A C 1
ATOM 695 O O . SER A 1 88 ? 8.427 3.645 -7.946 1.00 96.69 88 SER A O 1
ATOM 697 N N . ILE A 1 89 ? 10.472 3.523 -6.989 1.00 97.75 89 ILE A N 1
ATOM 698 C CA . ILE A 1 89 ? 10.202 4.362 -5.821 1.00 97.75 89 ILE A CA 1
ATOM 699 C C . ILE A 1 89 ? 11.432 5.215 -5.479 1.00 97.75 89 ILE A C 1
ATOM 701 O O . ILE A 1 89 ? 12.562 4.719 -5.524 1.00 97.75 89 ILE A O 1
ATOM 705 N N . ASP A 1 90 ? 11.224 6.494 -5.164 1.00 97.31 90 ASP A N 1
ATOM 706 C CA . ASP A 1 90 ? 12.279 7.394 -4.673 1.00 97.31 90 ASP A CA 1
ATOM 707 C C . ASP A 1 90 ? 12.255 7.529 -3.138 1.00 97.31 90 ASP A C 1
ATOM 709 O O . ASP A 1 90 ? 11.429 6.926 -2.449 1.00 97.31 90 ASP A O 1
ATOM 713 N N . THR A 1 91 ? 13.171 8.329 -2.583 1.00 97.50 91 THR A N 1
ATOM 714 C CA . THR A 1 91 ? 13.248 8.571 -1.135 1.00 97.50 91 THR A CA 1
ATOM 715 C C . THR A 1 91 ? 11.927 9.093 -0.573 1.00 97.50 91 THR A C 1
ATOM 717 O O . THR A 1 91 ? 11.452 8.576 0.435 1.00 97.50 91 THR A O 1
ATOM 720 N N . SER A 1 92 ? 11.289 10.059 -1.240 1.00 97.62 92 SER A N 1
ATOM 721 C CA . SER A 1 92 ? 10.007 10.616 -0.802 1.00 97.62 92 SER A CA 1
ATOM 722 C C . SER A 1 92 ? 8.892 9.573 -0.814 1.00 97.62 92 SER A C 1
ATOM 724 O O . SER A 1 92 ? 8.066 9.554 0.096 1.00 97.62 92 SER A O 1
ATOM 726 N N . GLY A 1 93 ? 8.890 8.665 -1.790 1.00 97.19 93 GLY A N 1
ATOM 727 C CA . GLY A 1 93 ? 7.981 7.527 -1.821 1.00 97.19 93 GLY A CA 1
ATOM 728 C C . GLY A 1 93 ? 8.201 6.555 -0.662 1.00 97.19 93 GLY A C 1
ATOM 729 O O . GLY A 1 93 ? 7.233 6.127 -0.034 1.00 97.19 93 GLY A O 1
ATOM 730 N N . THR A 1 94 ? 9.456 6.239 -0.322 1.00 97.94 94 THR A N 1
ATOM 731 C CA . THR A 1 94 ? 9.741 5.387 0.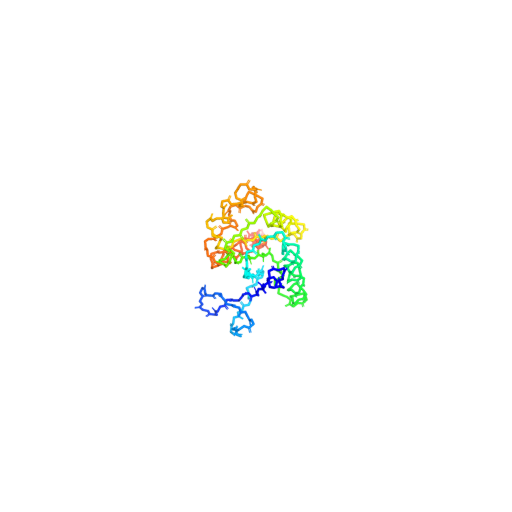848 1.00 97.94 94 THR A CA 1
ATOM 732 C C . THR A 1 94 ? 9.328 6.055 2.163 1.00 97.94 94 THR A C 1
ATOM 734 O O . THR A 1 94 ? 8.703 5.408 3.000 1.00 97.94 94 THR A O 1
ATOM 737 N N . SER A 1 95 ? 9.586 7.359 2.323 1.00 97.88 95 SER A N 1
ATOM 738 C CA . SER A 1 95 ? 9.145 8.128 3.495 1.00 97.88 95 SER A CA 1
ATOM 739 C C . SER A 1 95 ? 7.623 8.173 3.605 1.00 97.88 95 SER A C 1
ATOM 741 O O . SER A 1 95 ? 7.080 8.039 4.697 1.00 97.88 95 SER A O 1
ATOM 743 N N . MET A 1 96 ? 6.922 8.288 2.477 1.00 97.56 96 MET A N 1
ATOM 744 C CA . MET A 1 96 ? 5.463 8.256 2.440 1.00 97.56 96 MET A CA 1
ATOM 745 C C . MET A 1 96 ? 4.890 6.936 2.961 1.00 97.56 96 MET A C 1
ATOM 747 O O . MET A 1 96 ? 3.926 6.965 3.723 1.00 97.56 96 MET A O 1
ATOM 751 N N . LEU A 1 97 ? 5.486 5.793 2.601 1.00 98.00 97 LEU A N 1
ATOM 752 C CA . LEU A 1 97 ? 5.057 4.486 3.111 1.00 98.00 97 LEU A CA 1
ATOM 753 C C . LEU A 1 97 ? 5.298 4.347 4.620 1.00 98.00 97 LEU A C 1
ATOM 755 O O . LEU A 1 97 ? 4.439 3.814 5.317 1.00 98.00 97 LEU A O 1
ATOM 759 N N . ASP A 1 98 ? 6.418 4.861 5.134 1.00 97.75 98 ASP A N 1
ATOM 760 C CA . ASP A 1 98 ? 6.695 4.877 6.577 1.00 97.75 98 ASP A CA 1
ATOM 761 C C . ASP A 1 98 ? 5.701 5.764 7.347 1.00 97.75 98 ASP A C 1
ATOM 763 O O . ASP A 1 98 ? 5.175 5.386 8.394 1.00 97.75 98 ASP A O 1
ATOM 767 N N . GLU A 1 99 ? 5.380 6.943 6.811 1.00 97.88 99 GLU A N 1
ATOM 768 C CA . GLU A 1 99 ? 4.347 7.812 7.378 1.00 97.88 99 GLU A CA 1
ATOM 769 C C . GLU A 1 99 ? 2.961 7.168 7.336 1.00 97.88 99 GLU A C 1
ATOM 771 O O . GLU A 1 99 ? 2.209 7.266 8.309 1.00 97.88 99 GLU A O 1
ATOM 776 N N . LEU A 1 100 ? 2.623 6.508 6.225 1.00 98.12 100 LEU A N 1
ATOM 777 C CA . LEU A 1 100 ? 1.372 5.777 6.083 1.00 98.12 100 LEU A CA 1
ATOM 778 C C . LEU A 1 100 ? 1.294 4.658 7.124 1.00 98.12 100 LEU A C 1
ATOM 780 O O . LEU A 1 100 ? 0.300 4.594 7.839 1.00 98.12 100 LEU A O 1
ATOM 784 N N . LYS A 1 101 ? 2.348 3.846 7.285 1.00 98.00 101 LYS A N 1
ATOM 785 C CA . LYS A 1 101 ? 2.429 2.814 8.331 1.00 98.00 101 LYS A CA 1
ATOM 786 C C . LYS A 1 101 ? 2.140 3.399 9.712 1.00 98.00 101 LYS A C 1
ATOM 788 O O . LYS A 1 101 ? 1.227 2.939 10.387 1.00 98.00 101 LYS A O 1
ATOM 793 N N . LYS A 1 102 ? 2.827 4.477 10.098 1.00 97.69 102 LYS A N 1
ATOM 794 C CA . LYS A 1 102 ? 2.612 5.141 11.398 1.00 97.69 102 LYS A CA 1
ATOM 795 C C . LYS A 1 102 ? 1.191 5.680 11.567 1.00 97.69 102 LYS A C 1
ATOM 797 O O . LYS A 1 102 ? 0.662 5.682 12.677 1.00 97.69 102 LYS A O 1
ATOM 802 N N . ALA A 1 103 ? 0.581 6.193 10.499 1.00 97.69 103 ALA A N 1
ATOM 803 C CA . ALA A 1 103 ? -0.796 6.675 10.536 1.00 97.69 103 ALA A CA 1
ATOM 804 C C . ALA A 1 103 ? -1.800 5.524 10.709 1.00 97.69 103 ALA A C 1
ATOM 806 O O . ALA A 1 103 ? -2.761 5.667 11.465 1.00 97.69 103 ALA A O 1
ATOM 807 N N . LEU A 1 104 ? -1.557 4.389 10.052 1.00 98.00 104 LEU A N 1
ATOM 808 C CA . LEU A 1 104 ? -2.369 3.179 10.172 1.00 98.00 104 LEU A CA 1
ATOM 809 C C . LEU A 1 104 ? -2.228 2.535 11.556 1.00 98.00 104 LEU A C 1
ATOM 811 O O . LEU A 1 104 ? -3.244 2.227 12.173 1.00 98.00 104 LEU A O 1
ATOM 815 N N . ASP A 1 105 ? -1.016 2.473 12.111 1.00 97.38 105 ASP A N 1
ATOM 816 C CA . ASP A 1 105 ? -0.771 1.956 13.464 1.00 97.38 105 ASP A CA 1
ATOM 817 C C . ASP A 1 105 ? -1.558 2.721 14.528 1.00 97.38 105 ASP A C 1
ATOM 819 O O . ASP A 1 105 ? -2.174 2.126 15.410 1.00 97.38 105 ASP A O 1
ATOM 823 N N . LYS A 1 106 ? -1.608 4.055 14.419 1.00 97.50 106 LYS A N 1
ATOM 824 C CA . LYS A 1 106 ? -2.405 4.905 15.320 1.00 97.50 106 LYS A CA 1
ATOM 825 C C . LYS A 1 106 ? -3.905 4.609 15.251 1.00 97.50 106 LYS A C 1
ATOM 827 O O . LYS A 1 106 ? -4.619 4.912 16.203 1.00 97.50 106 LYS A O 1
ATOM 832 N N . ARG A 1 107 ? -4.378 4.049 14.135 1.00 96.25 107 ARG A N 1
ATOM 833 C CA . ARG A 1 107 ? -5.764 3.602 13.928 1.00 96.25 107 ARG A CA 1
ATOM 834 C C . ARG A 1 107 ? -5.962 2.117 14.259 1.00 96.25 107 ARG A C 1
ATOM 836 O O . ARG A 1 107 ? -7.082 1.636 14.149 1.00 96.25 107 ARG A O 1
ATOM 843 N N . GLY A 1 108 ? -4.909 1.392 14.644 1.00 96.44 108 GLY A N 1
ATOM 844 C CA . GLY A 1 108 ? -4.953 -0.059 14.842 1.00 96.44 108 GLY A CA 1
ATOM 845 C C . GLY A 1 108 ? -5.101 -0.857 13.541 1.00 96.44 108 GLY A C 1
ATOM 846 O O . GLY A 1 108 ? -5.600 -1.978 13.574 1.00 96.44 108 GLY A O 1
ATOM 847 N N . LEU A 1 109 ? -4.707 -0.278 12.402 1.00 97.75 109 LEU A N 1
ATOM 848 C CA . LEU A 1 109 ? -4.755 -0.906 11.081 1.00 97.75 109 LEU A CA 1
ATOM 849 C C . LEU A 1 109 ? -3.361 -1.390 10.670 1.00 97.75 109 LEU A C 1
ATOM 851 O O . LEU A 1 109 ? -2.379 -0.674 10.853 1.00 97.75 109 LEU A O 1
ATOM 855 N N . GLN A 1 110 ? -3.278 -2.560 10.038 1.00 98.06 110 GLN A N 1
ATOM 856 C CA . GLN A 1 110 ? -2.018 -3.111 9.533 1.00 98.06 110 GLN A CA 1
ATOM 857 C C . GLN A 1 110 ? -1.876 -2.863 8.026 1.00 98.06 110 GLN A C 1
ATOM 859 O O . GLN A 1 110 ? -2.759 -3.212 7.239 1.00 98.06 110 GLN A O 1
ATOM 864 N N . ILE A 1 111 ? -0.740 -2.303 7.602 1.00 98.44 111 ILE A N 1
ATOM 865 C CA . ILE A 1 111 ? -0.384 -2.244 6.177 1.00 98.44 111 ILE A CA 1
ATOM 866 C C . ILE A 1 111 ? 0.211 -3.578 5.727 1.00 98.44 111 ILE A C 1
ATOM 868 O O . ILE A 1 111 ? 0.980 -4.201 6.457 1.00 98.44 111 ILE A O 1
ATOM 872 N N . VAL A 1 112 ? -0.113 -3.998 4.511 1.00 98.75 112 VAL A N 1
ATOM 873 C CA . VAL A 1 112 ? 0.421 -5.216 3.901 1.00 98.75 112 VAL A CA 1
ATOM 874 C C . VAL A 1 112 ? 0.864 -4.893 2.482 1.00 98.75 112 VAL A C 1
ATOM 876 O O . VAL A 1 112 ? 0.116 -4.271 1.728 1.00 98.75 112 VAL A O 1
ATOM 879 N N . LEU A 1 113 ? 2.073 -5.301 2.101 1.00 98.62 113 LEU A N 1
ATOM 880 C CA . LEU A 1 113 ? 2.585 -5.111 0.745 1.00 98.62 113 LEU A CA 1
ATOM 881 C C . LEU A 1 113 ? 2.488 -6.422 -0.030 1.00 98.62 113 LEU A C 1
ATOM 883 O O . LEU A 1 113 ? 3.037 -7.440 0.384 1.00 98.62 113 LEU A O 1
ATOM 887 N N . ALA A 1 114 ? 1.815 -6.394 -1.175 1.00 98.50 114 ALA A N 1
ATOM 888 C CA . ALA A 1 114 ? 1.717 -7.528 -2.078 1.00 98.50 114 ALA A CA 1
ATOM 889 C C . ALA A 1 114 ? 2.477 -7.241 -3.372 1.00 98.50 114 ALA A C 1
ATOM 891 O O . ALA A 1 114 ? 2.373 -6.153 -3.934 1.00 98.50 114 ALA A O 1
ATOM 892 N N . ASN A 1 115 ? 3.216 -8.236 -3.855 1.00 98.19 115 ASN A N 1
ATOM 893 C CA . ASN A 1 115 ? 3.923 -8.210 -5.132 1.00 98.19 115 ASN A CA 1
ATOM 894 C C . ASN A 1 115 ? 4.862 -6.990 -5.344 1.00 98.19 115 ASN A C 1
ATOM 896 O O . ASN A 1 115 ? 4.828 -6.368 -6.409 1.00 98.19 115 ASN A O 1
ATOM 900 N N . PRO A 1 116 ? 5.700 -6.585 -4.364 1.00 98.06 116 PRO A N 1
ATOM 901 C CA . PRO A 1 116 ? 6.693 -5.542 -4.606 1.00 98.06 116 PRO A CA 1
ATOM 902 C C . PRO A 1 116 ? 7.801 -6.045 -5.543 1.00 98.06 116 PRO A C 1
ATOM 904 O O . PRO A 1 116 ? 8.413 -7.088 -5.314 1.00 98.06 116 PRO A O 1
ATOM 907 N N . GLY A 1 117 ? 8.113 -5.266 -6.582 1.00 97.62 117 GLY A N 1
ATOM 908 C CA . GLY A 1 117 ? 9.231 -5.563 -7.481 1.00 97.62 117 GLY A CA 1
ATOM 909 C C . GLY A 1 117 ? 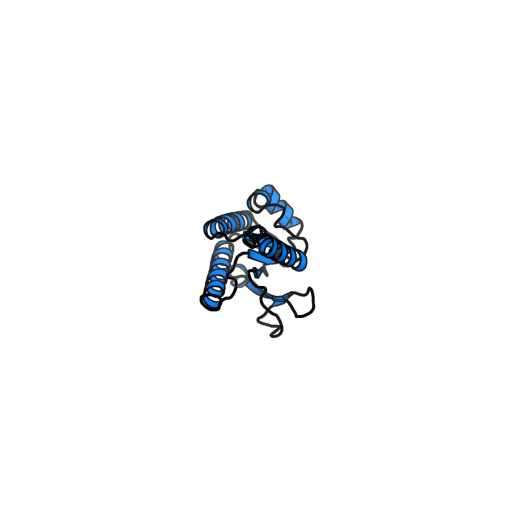10.592 -5.536 -6.770 1.00 97.62 117 GLY A C 1
ATOM 910 O O . GLY A 1 117 ? 10.771 -4.877 -5.745 1.00 97.62 117 GLY A O 1
ATOM 911 N N . SER A 1 118 ? 11.601 -6.199 -7.341 1.00 97.00 118 SER A N 1
ATOM 912 C CA . SER A 1 118 ? 12.930 -6.325 -6.718 1.00 97.00 118 SER A CA 1
ATOM 913 C C . SER A 1 118 ? 13.610 -4.983 -6.426 1.00 97.00 118 SER A C 1
ATOM 915 O O . SER A 1 118 ? 14.292 -4.843 -5.414 1.00 97.00 118 SER A O 1
ATOM 917 N N . GLU A 1 119 ? 13.433 -3.987 -7.300 1.00 96.06 119 GLU A N 1
ATOM 918 C CA . GLU A 1 119 ? 13.972 -2.639 -7.075 1.00 96.06 119 GLU A CA 1
ATOM 919 C C . GLU A 1 119 ? 13.257 -1.938 -5.914 1.00 96.06 119 GLU A C 1
ATOM 921 O O . GLU A 1 119 ? 13.899 -1.292 -5.087 1.00 96.06 119 GLU A O 1
ATOM 926 N N . ILE A 1 120 ? 11.942 -2.144 -5.789 1.00 97.94 120 ILE A N 1
ATOM 927 C CA . ILE A 1 120 ? 11.144 -1.638 -4.669 1.00 97.94 120 ILE A CA 1
ATOM 928 C C . ILE A 1 120 ? 11.639 -2.259 -3.364 1.00 97.94 120 ILE A C 1
ATOM 930 O O . ILE A 1 120 ? 11.947 -1.533 -2.423 1.00 97.94 120 ILE A O 1
ATOM 934 N N . MET A 1 121 ? 11.818 -3.581 -3.333 1.00 98.06 121 MET A N 1
ATOM 935 C CA . MET A 1 121 ? 12.335 -4.292 -2.160 1.00 98.06 121 MET A CA 1
ATOM 936 C C . MET A 1 121 ? 13.700 -3.762 -1.711 1.00 98.06 121 MET A C 1
ATOM 938 O O . MET A 1 121 ? 13.892 -3.491 -0.527 1.00 98.06 121 MET A O 1
ATOM 942 N N . LYS A 1 122 ? 14.638 -3.534 -2.641 1.00 97.50 122 LYS A N 1
ATOM 943 C CA . LYS A 1 122 ? 15.953 -2.952 -2.318 1.00 97.50 122 LYS A CA 1
ATOM 944 C C . LYS A 1 122 ? 15.829 -1.566 -1.690 1.00 97.50 122 LYS A C 1
ATOM 946 O O . LYS A 1 122 ? 16.485 -1.291 -0.685 1.00 97.50 122 LYS A O 1
ATOM 951 N N . LYS A 1 123 ? 14.989 -0.701 -2.268 1.00 97.75 123 LYS A N 1
ATOM 952 C CA . LYS A 1 123 ? 14.771 0.663 -1.771 1.00 97.75 123 LYS A CA 1
ATOM 953 C C . LYS A 1 123 ? 14.160 0.653 -0.375 1.00 97.75 123 LYS A C 1
ATOM 955 O O . LYS A 1 123 ? 14.732 1.274 0.517 1.00 97.75 123 LYS A O 1
ATOM 960 N N . LEU A 1 124 ? 13.092 -0.119 -0.170 1.00 97.38 124 LEU A N 1
ATOM 961 C CA . LEU A 1 124 ? 12.433 -0.262 1.131 1.00 97.38 124 LEU A CA 1
ATOM 962 C C . LEU A 1 124 ? 13.367 -0.836 2.203 1.00 97.38 124 LEU A C 1
ATOM 964 O O . LEU A 1 124 ? 13.298 -0.413 3.358 1.00 97.38 124 LEU A O 1
ATOM 968 N N . ASN A 1 125 ? 14.248 -1.772 1.833 1.00 96.94 125 ASN A N 1
ATOM 969 C CA . ASN A 1 125 ? 15.253 -2.315 2.745 1.00 96.94 125 ASN A CA 1
ATOM 970 C C . ASN A 1 125 ? 16.259 -1.234 3.155 1.00 96.94 125 ASN A C 1
ATOM 972 O O . ASN A 1 125 ? 16.485 -0.997 4.337 1.00 96.94 125 ASN A O 1
ATOM 976 N N . SER A 1 126 ? 16.820 -0.516 2.174 1.00 96.88 126 SER A N 1
ATOM 977 C CA . SER A 1 126 ? 17.800 0.547 2.432 1.00 96.88 126 SER A CA 1
ATOM 978 C C . SER A 1 126 ? 17.239 1.712 3.256 1.00 96.88 126 SER A C 1
ATOM 980 O O . SER A 1 126 ? 17.987 2.368 3.977 1.00 96.88 126 SER A O 1
ATOM 982 N N . SER A 1 127 ? 15.925 1.950 3.182 1.00 96.31 127 SER A N 1
ATOM 983 C CA . SER A 1 127 ? 15.221 2.984 3.942 1.00 96.31 127 SER A CA 1
ATOM 984 C C . SER A 1 127 ? 14.630 2.485 5.267 1.00 96.31 127 SER A C 1
ATOM 986 O O . SER A 1 127 ? 13.934 3.255 5.924 1.00 96.31 127 SER A O 1
ATOM 988 N N . LYS A 1 128 ? 14.868 1.221 5.658 1.00 96.25 128 LYS A N 1
ATOM 989 C CA . LYS A 1 128 ? 14.317 0.565 6.866 1.00 96.25 128 LYS A CA 1
ATOM 990 C C . LYS A 1 128 ? 12.785 0.483 6.927 1.00 96.25 128 LYS A C 1
ATOM 992 O O . LYS A 1 128 ? 12.204 0.211 7.975 1.00 96.25 128 LYS A O 1
ATOM 997 N N . VAL A 1 129 ? 12.108 0.673 5.795 1.00 96.62 129 VAL A N 1
ATOM 998 C CA . VAL A 1 129 ? 10.640 0.601 5.723 1.00 96.62 129 VAL A CA 1
ATOM 999 C C . VAL A 1 129 ? 10.162 -0.844 5.843 1.00 96.62 129 VAL A C 1
ATOM 1001 O O . VAL A 1 129 ? 9.124 -1.080 6.450 1.00 96.62 129 VAL A O 1
ATOM 1004 N N . LEU A 1 130 ? 10.931 -1.819 5.337 1.00 95.00 130 LEU A N 1
ATOM 1005 C CA . LEU A 1 130 ? 10.606 -3.242 5.525 1.00 95.00 130 LEU A CA 1
ATOM 1006 C C . LEU A 1 130 ? 10.563 -3.620 7.012 1.00 95.00 130 LEU A C 1
ATOM 1008 O O . LEU A 1 130 ? 9.647 -4.311 7.440 1.00 95.00 130 LEU A O 1
ATOM 1012 N N . GLU A 1 131 ? 11.522 -3.131 7.802 1.00 95.12 131 GLU A N 1
ATOM 1013 C CA . GLU A 1 131 ? 11.573 -3.359 9.252 1.00 95.12 131 GLU A CA 1
ATOM 1014 C C . GLU A 1 131 ? 10.393 -2.690 9.968 1.00 95.12 131 GLU A C 1
ATOM 1016 O O . GLU A 1 131 ? 9.784 -3.297 10.843 1.00 95.12 131 GLU A O 1
ATOM 1021 N N . SER A 1 132 ? 10.044 -1.464 9.562 1.00 95.38 132 SER A N 1
ATOM 1022 C CA . SER A 1 132 ? 8.894 -0.711 10.089 1.00 95.38 132 SER A CA 1
ATOM 1023 C C . SER A 1 132 ? 7.556 -1.417 9.814 1.00 95.38 132 SER A C 1
ATOM 1025 O O . SER A 1 132 ? 6.671 -1.449 10.670 1.00 95.38 132 SER A O 1
ATOM 1027 N N . ILE A 1 133 ? 7.403 -2.006 8.621 1.00 96.75 133 ILE A N 1
ATOM 1028 C CA . ILE A 1 133 ? 6.196 -2.740 8.213 1.00 96.75 133 ILE A CA 1
ATOM 1029 C C . ILE A 1 133 ? 6.125 -4.133 8.852 1.00 96.75 133 ILE A C 1
ATOM 1031 O O . ILE A 1 133 ? 5.034 -4.546 9.245 1.00 96.75 133 ILE A O 1
ATOM 1035 N N . GLY A 1 134 ? 7.263 -4.817 8.974 1.00 95.88 134 GLY A N 1
ATOM 1036 C CA . GLY A 1 134 ? 7.360 -6.231 9.331 1.00 95.88 134 GLY A CA 1
ATOM 1037 C C . GLY A 1 134 ? 7.496 -7.101 8.080 1.00 95.88 134 GLY A C 1
ATOM 1038 O O . GLY A 1 134 ? 6.721 -6.979 7.129 1.00 95.88 134 GLY A O 1
ATOM 1039 N N . HIS A 1 135 ? 8.495 -7.986 8.062 1.00 94.12 135 HIS A N 1
ATOM 1040 C CA . HIS A 1 135 ? 8.767 -8.863 6.914 1.00 94.12 135 HIS A CA 1
ATOM 1041 C C . HIS A 1 135 ? 7.637 -9.873 6.680 1.00 94.12 135 HIS A C 1
ATOM 1043 O O . HIS A 1 135 ? 7.418 -10.311 5.555 1.00 94.12 135 HIS A O 1
ATOM 1049 N N . GLU A 1 136 ? 6.900 -10.210 7.734 1.00 95.81 136 GLU A N 1
ATOM 1050 C CA . GLU A 1 136 ? 5.726 -11.073 7.712 1.00 95.81 136 GLU A CA 1
ATOM 1051 C C . GLU A 1 136 ? 4.511 -10.437 7.018 1.00 95.81 136 GLU A C 1
ATOM 1053 O O . GLU A 1 136 ? 3.558 -11.143 6.707 1.00 95.81 136 GLU A O 1
ATOM 1058 N N . TRP A 1 137 ? 4.544 -9.127 6.746 1.00 98.12 137 TRP A N 1
ATOM 1059 C CA . TRP A 1 137 ? 3.477 -8.389 6.060 1.00 98.12 137 TRP A CA 1
ATOM 1060 C C . TRP A 1 137 ? 3.827 -8.042 4.612 1.00 98.12 137 TRP A C 1
ATOM 1062 O O . TRP A 1 137 ? 3.269 -7.108 4.027 1.00 98.12 137 TRP A O 1
ATOM 1072 N N . ILE A 1 138 ? 4.763 -8.789 4.025 1.00 98.25 138 ILE A N 1
ATOM 1073 C CA . ILE A 1 138 ? 5.238 -8.591 2.660 1.00 98.25 138 ILE A CA 1
ATOM 1074 C C . ILE A 1 138 ? 5.162 -9.917 1.922 1.00 98.25 138 ILE A C 1
ATOM 1076 O O . ILE A 1 138 ? 5.829 -10.884 2.278 1.00 98.25 138 ILE A O 1
ATOM 1080 N N . PHE A 1 139 ? 4.350 -9.951 0.871 1.00 98.38 139 PHE A N 1
ATOM 1081 C CA . PHE A 1 139 ? 3.987 -11.185 0.186 1.00 98.38 139 PHE A CA 1
ATOM 1082 C C . PHE A 1 139 ? 4.292 -11.107 -1.309 1.00 98.38 139 PHE A C 1
ATOM 1084 O O . PHE A 1 139 ? 4.127 -10.047 -1.919 1.00 98.38 139 PHE A O 1
ATOM 1091 N N . PRO A 1 140 ? 4.675 -12.226 -1.945 1.00 97.25 140 PRO A N 1
ATOM 1092 C CA . PRO A 1 140 ? 4.909 -12.274 -3.385 1.00 97.25 140 PRO A CA 1
ATOM 1093 C C . PRO A 1 140 ? 3.612 -12.138 -4.194 1.00 97.25 140 PRO A C 1
ATOM 1095 O O . PRO A 1 140 ? 3.656 -11.696 -5.339 1.00 97.25 140 PRO A O 1
ATOM 1098 N N . THR A 1 141 ? 2.452 -12.483 -3.622 1.00 97.75 141 THR A N 1
ATOM 1099 C CA . THR A 1 141 ? 1.160 -12.407 -4.316 1.00 97.75 141 THR A CA 1
ATOM 1100 C C . THR A 1 141 ? 0.078 -11.744 -3.465 1.00 97.75 141 THR A C 1
ATOM 1102 O O . THR A 1 141 ? 0.076 -11.824 -2.237 1.00 97.75 141 THR A O 1
ATOM 1105 N N . VAL A 1 142 ? -0.899 -11.121 -4.135 1.00 98.00 142 VAL A N 1
ATOM 1106 C CA . VAL A 1 142 ? -2.109 -10.583 -3.485 1.00 98.00 142 VAL A CA 1
A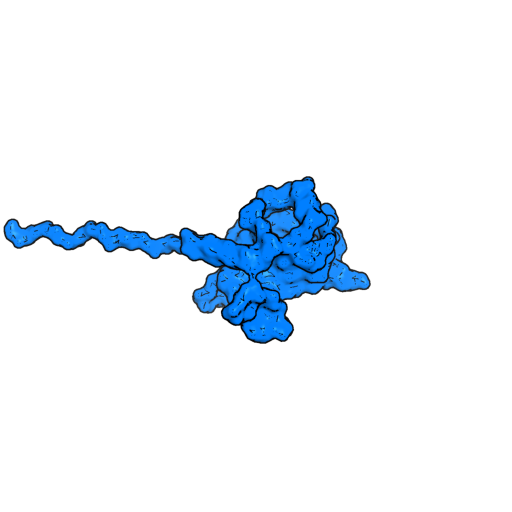TOM 1107 C C . VAL A 1 142 ? -2.902 -11.692 -2.790 1.00 98.00 142 VAL A C 1
ATOM 1109 O O . VAL A 1 142 ? -3.433 -11.482 -1.703 1.00 98.00 142 VAL A O 1
ATOM 1112 N N . GLY A 1 143 ? -2.963 -12.883 -3.394 1.00 97.25 143 GLY A N 1
ATOM 1113 C CA . GLY A 1 143 ? -3.667 -14.028 -2.820 1.00 97.25 143 GLY A CA 1
ATOM 1114 C C . GLY A 1 143 ? -3.104 -14.448 -1.465 1.00 97.25 143 GLY A C 1
ATOM 1115 O O . GLY A 1 143 ? -3.877 -14.647 -0.533 1.00 97.25 143 GLY A O 1
ATOM 1116 N N . GLU A 1 144 ? -1.778 -14.519 -1.337 1.00 97.19 144 GLU A N 1
ATOM 1117 C CA . GLU A 1 144 ? -1.111 -14.841 -0.070 1.00 97.19 144 GLU A CA 1
ATOM 1118 C C . GLU A 1 144 ? -1.282 -13.743 0.980 1.00 97.19 144 GLU A C 1
ATOM 1120 O O . GLU A 1 144 ? -1.571 -14.053 2.137 1.00 97.19 144 GLU A O 1
ATOM 1125 N N . ALA A 1 145 ? -1.178 -12.471 0.580 1.00 98.06 145 ALA A N 1
ATOM 1126 C CA . ALA A 1 145 ? -1.424 -11.343 1.475 1.00 98.06 145 ALA A CA 1
ATOM 1127 C C . ALA A 1 145 ? -2.829 -11.413 2.090 1.00 98.06 145 ALA A C 1
ATOM 1129 O O . ALA A 1 145 ? -2.988 -11.400 3.310 1.00 98.06 145 ALA A O 1
ATOM 1130 N N . VAL A 1 146 ? -3.854 -11.564 1.246 1.00 97.25 146 VAL A N 1
ATOM 1131 C CA . VAL A 1 146 ? -5.249 -11.630 1.695 1.00 97.25 146 VAL A CA 1
ATOM 1132 C C . VAL A 1 146 ? -5.519 -12.887 2.527 1.00 97.25 146 VAL A C 1
ATOM 1134 O O . VAL A 1 146 ? -6.195 -12.800 3.554 1.00 97.25 146 VAL A O 1
ATOM 1137 N N . ALA A 1 147 ? -4.982 -14.045 2.128 1.00 95.38 147 ALA A N 1
ATOM 1138 C CA . ALA A 1 147 ? -5.119 -15.284 2.893 1.00 95.38 147 ALA A CA 1
ATOM 1139 C C . ALA A 1 147 ? -4.521 -15.149 4.303 1.00 95.38 147 ALA A C 1
ATOM 1141 O O . ALA A 1 147 ? -5.132 -15.589 5.279 1.00 95.38 147 ALA A O 1
ATOM 1142 N N . SER A 1 148 ? -3.370 -14.484 4.419 1.00 96.62 148 SER A N 1
ATOM 1143 C CA . SER A 1 148 ? -2.689 -14.262 5.697 1.00 96.62 148 SER A CA 1
ATOM 1144 C C . SER A 1 148 ? -3.472 -13.306 6.598 1.00 96.62 148 SER A C 1
ATOM 1146 O O . SER A 1 148 ? -3.664 -13.603 7.777 1.00 96.62 148 SER A O 1
ATOM 1148 N N . CYS A 1 149 ? -4.029 -12.220 6.047 1.00 95.12 149 CYS A N 1
ATOM 1149 C CA . CYS A 1 149 ? -4.969 -11.359 6.774 1.00 95.12 149 CYS A CA 1
ATOM 1150 C C . CYS A 1 149 ? -6.166 -12.164 7.305 1.00 95.12 149 CYS A C 1
ATOM 1152 O O . CYS A 1 149 ? -6.506 -12.070 8.483 1.00 95.12 149 CYS A O 1
ATOM 1154 N N . GLY A 1 150 ? -6.771 -13.003 6.455 1.00 90.50 150 GLY A N 1
ATOM 1155 C CA . GLY A 1 150 ? -7.861 -13.908 6.828 1.00 90.50 150 GLY A CA 1
ATOM 1156 C C . GLY A 1 150 ? -7.507 -14.808 8.013 1.00 90.50 150 GLY A C 1
ATOM 1157 O O . GLY A 1 150 ? -8.235 -14.860 9.005 1.00 90.50 150 GLY A O 1
ATOM 1158 N N . TYR A 1 151 ? -6.361 -15.484 7.936 1.00 87.25 151 TYR A N 1
ATOM 1159 C CA . TYR A 1 151 ? -5.890 -16.393 8.979 1.00 87.25 151 TYR A CA 1
ATOM 1160 C C . TYR A 1 151 ? -5.695 -15.693 10.330 1.00 87.25 151 TYR A C 1
ATOM 1162 O O . TYR A 1 151 ? -6.156 -16.194 11.361 1.00 87.25 151 TYR A O 1
ATOM 1170 N N . VAL A 1 152 ? -5.059 -14.517 10.338 1.00 86.94 152 VAL A N 1
ATOM 1171 C CA . VAL A 1 152 ? -4.785 -13.768 11.575 1.00 86.94 152 VAL A CA 1
ATOM 1172 C C . VAL A 1 152 ? -6.080 -13.265 12.217 1.00 86.94 152 VAL A C 1
ATOM 1174 O O . VAL A 1 152 ? -6.231 -13.396 13.434 1.00 86.94 152 VAL A O 1
ATOM 1177 N N . MET A 1 153 ? -7.051 -12.800 11.421 1.00 84.88 153 MET A N 1
ATOM 1178 C CA . MET A 1 153 ? -8.379 -12.405 11.915 1.00 84.88 153 MET A CA 1
ATOM 1179 C C . MET A 1 153 ? -9.135 -13.562 12.571 1.00 84.88 153 MET A C 1
ATOM 1181 O O . MET A 1 153 ? -9.791 -13.380 13.598 1.00 84.88 153 MET A O 1
ATOM 1185 N N . HIS A 1 154 ? -9.059 -14.761 11.990 1.00 76.62 154 HIS A N 1
ATOM 1186 C CA . HIS A 1 154 ? -9.731 -15.937 12.540 1.00 76.62 154 HIS A CA 1
ATOM 1187 C C . HIS A 1 154 ? -9.025 -16.501 13.778 1.00 76.62 154 HIS A C 1
ATOM 1189 O O . HIS A 1 154 ? -9.703 -16.985 14.683 1.00 76.62 154 HIS A O 1
ATOM 1195 N N . SER A 1 155 ? -7.698 -16.377 13.850 1.00 72.38 155 SER A N 1
ATOM 1196 C CA . SER A 1 155 ? -6.890 -16.854 14.980 1.00 72.38 155 SER A CA 1
ATOM 1197 C C . SER A 1 155 ? -7.008 -15.976 16.237 1.00 72.38 155 SER A C 1
ATOM 1199 O O . SER A 1 155 ? -6.734 -16.456 17.331 1.00 72.38 155 SER A O 1
ATOM 1201 N N . HIS A 1 156 ? -7.454 -14.719 16.106 1.00 57.31 156 HIS A N 1
ATOM 1202 C CA . HIS A 1 156 ? -7.601 -13.766 17.220 1.00 57.31 156 HIS A CA 1
ATOM 1203 C C . HIS A 1 156 ? -9.055 -13.515 17.659 1.00 57.31 156 HIS A C 1
ATOM 1205 O O . HIS A 1 156 ? -9.317 -12.548 18.374 1.00 57.31 156 HIS A O 1
ATOM 1211 N N . LYS A 1 157 ? -10.025 -14.367 17.291 1.00 41.47 157 LYS A N 1
ATOM 1212 C CA . LYS A 1 157 ? -11.362 -14.303 17.911 1.00 41.47 157 LYS A CA 1
ATOM 1213 C C . LYS A 1 157 ? -11.260 -14.675 19.404 1.00 41.47 157 LYS A C 1
ATOM 1215 O O . LYS A 1 157 ? -10.932 -15.824 19.698 1.00 41.47 157 LYS A O 1
ATOM 1220 N N . PRO A 1 158 ? -11.587 -13.782 20.360 1.00 40.66 158 PRO A N 1
ATOM 1221 C CA . PRO A 1 158 ? -11.699 -14.170 21.758 1.00 40.66 158 PRO A CA 1
ATOM 1222 C C . PRO A 1 158 ? -13.030 -14.906 21.960 1.00 40.66 158 PRO A C 1
ATOM 1224 O O . PRO A 1 158 ? -14.090 -14.337 21.705 1.00 40.66 158 PRO A O 1
ATOM 1227 N N . GLY A 1 159 ? -12.978 -16.155 22.435 1.00 35.94 159 GLY A N 1
ATOM 1228 C CA . GLY A 1 159 ? -14.130 -16.819 23.053 1.00 35.94 159 GLY A CA 1
ATOM 1229 C C . GLY A 1 159 ? -14.489 -18.205 22.515 1.00 35.94 159 GLY A C 1
ATOM 1230 O O . GLY A 1 159 ? -15.463 -18.362 21.789 1.00 35.94 159 GLY A O 1
ATOM 1231 N N . MET A 1 160 ? -13.786 -19.230 22.997 1.00 34.12 160 MET A N 1
ATOM 1232 C CA . MET A 1 160 ? -14.436 -20.487 23.381 1.00 34.12 160 MET A CA 1
ATOM 1233 C C . MET A 1 160 ? -13.963 -20.808 24.800 1.00 34.12 160 MET A C 1
ATOM 1235 O O . MET A 1 160 ? -13.026 -21.573 25.015 1.00 34.12 160 MET A O 1
ATOM 1239 N N . VAL A 1 161 ? -14.569 -20.135 25.783 1.00 35.88 161 VAL A N 1
ATOM 1240 C CA . VAL A 1 161 ? -14.515 -20.602 27.170 1.00 35.88 161 VAL A CA 1
ATOM 1241 C C . VAL A 1 161 ? -15.225 -21.952 27.169 1.00 35.88 161 VAL A C 1
ATOM 1243 O O . VAL A 1 161 ? -16.413 -22.036 26.865 1.00 35.88 161 VAL A O 1
ATOM 1246 N N . LYS A 1 162 ? -14.472 -23.023 27.426 1.00 34.22 162 LYS A N 1
ATOM 1247 C CA . LYS A 1 162 ? -15.05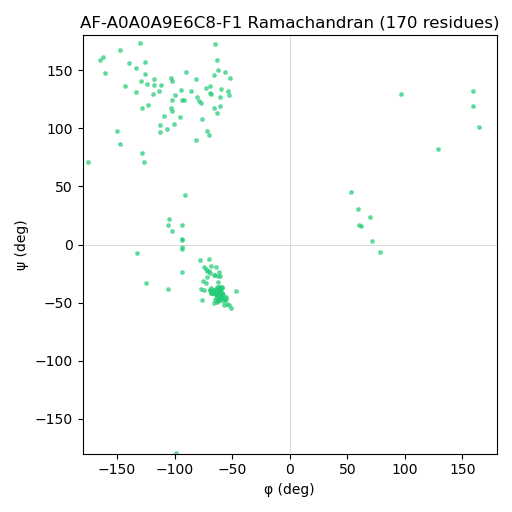1 -24.316 27.781 1.00 34.22 162 LYS A CA 1
ATOM 1248 C C . LYS A 1 162 ? -15.642 -24.169 29.179 1.00 34.22 162 LYS A C 1
ATOM 1250 O O . LYS A 1 162 ? -14.926 -24.364 30.156 1.00 34.22 162 LYS A O 1
ATOM 1255 N N . ASP A 1 163 ? -16.930 -23.865 29.271 1.00 35.44 163 ASP A N 1
ATOM 1256 C CA . ASP A 1 163 ? -17.681 -24.235 30.466 1.00 35.44 163 ASP A CA 1
ATOM 1257 C C . ASP A 1 163 ? -17.864 -25.749 30.436 1.00 35.44 163 ASP A C 1
ATOM 1259 O O . ASP A 1 163 ? -18.709 -26.301 29.734 1.00 35.44 163 ASP A O 1
ATOM 1263 N N . SER A 1 164 ? -16.993 -26.436 31.165 1.00 36.31 164 SER A N 1
ATOM 1264 C CA . SER A 1 164 ? -17.176 -27.836 31.507 1.00 36.31 164 SER A CA 1
ATOM 1265 C C . SER A 1 164 ? -16.564 -28.083 32.876 1.00 36.31 164 SER A C 1
ATOM 1267 O O . SER A 1 164 ? -15.398 -28.454 32.962 1.00 36.31 164 SER A O 1
ATOM 1269 N N . ALA A 1 165 ? -17.357 -27.850 33.924 1.00 37.44 165 ALA A N 1
ATOM 1270 C CA . ALA A 1 165 ? -17.526 -28.747 35.074 1.00 37.44 165 ALA A CA 1
ATOM 1271 C C . ALA A 1 165 ? -18.194 -28.003 36.240 1.00 37.44 165 ALA A C 1
ATOM 1273 O O . ALA A 1 165 ? -17.517 -27.283 36.965 1.00 37.44 165 ALA A O 1
ATOM 1274 N N . ALA A 1 166 ? -19.499 -28.218 36.438 1.00 40.56 166 ALA A N 1
ATOM 1275 C CA . ALA A 1 166 ? -20.127 -28.260 37.766 1.00 40.56 166 ALA A CA 1
ATOM 1276 C C . ALA A 1 166 ? -21.614 -28.644 37.664 1.00 40.56 166 ALA A C 1
ATOM 1278 O O . ALA A 1 166 ? -22.478 -27.813 37.909 1.00 40.56 166 ALA A O 1
ATOM 1279 N N . VAL A 1 167 ? -21.925 -29.902 37.329 1.00 36.94 167 VAL A N 1
ATOM 1280 C CA . VAL A 1 167 ? -23.169 -30.549 37.788 1.00 36.94 167 VAL A CA 1
ATOM 1281 C C . VAL A 1 167 ? -22.916 -32.053 37.920 1.00 36.94 167 VAL A C 1
ATOM 1283 O O . VAL A 1 167 ? -22.913 -32.756 36.916 1.00 36.94 167 VAL A O 1
ATOM 1286 N N . HIS A 1 168 ? -22.638 -32.518 39.140 1.00 35.94 168 HIS A N 1
ATOM 1287 C CA . HIS A 1 168 ? -23.281 -33.675 39.789 1.00 35.94 168 HIS A CA 1
ATOM 1288 C C . HIS A 1 168 ? -22.423 -34.243 40.923 1.00 35.94 168 HIS A C 1
ATOM 1290 O O . HIS A 1 168 ? -21.309 -34.677 40.673 1.00 35.94 168 HIS A O 1
ATOM 1296 N N . GLU A 1 169 ? -22.989 -34.221 42.135 1.00 37.47 169 GLU A N 1
ATOM 1297 C CA . GLU A 1 169 ? -22.965 -35.219 43.230 1.00 37.47 169 GLU A CA 1
ATOM 1298 C C . GLU A 1 169 ? -23.324 -34.461 44.529 1.00 37.47 169 GLU A C 1
ATOM 1300 O O . GLU A 1 169 ? -22.776 -33.395 44.779 1.00 37.47 169 GLU A O 1
ATOM 1305 N N . ASN A 1 170 ? -24.226 -34.860 45.425 1.00 38.75 170 ASN A N 1
ATOM 1306 C CA . ASN A 1 170 ? -25.209 -35.934 45.504 1.00 38.75 170 ASN A CA 1
ATOM 1307 C C . ASN A 1 170 ? -26.237 -35.519 46.575 1.00 38.75 170 ASN A C 1
ATOM 1309 O O . ASN A 1 170 ? -25.889 -34.873 47.562 1.00 38.75 170 ASN A O 1
ATOM 1313 N N . MET A 1 171 ? -27.489 -35.930 46.383 1.00 36.44 171 MET A N 1
ATOM 1314 C CA . MET A 1 171 ? -28.514 -36.003 47.421 1.00 36.44 171 MET A CA 1
ATOM 1315 C C . MET A 1 171 ? -28.606 -37.467 47.846 1.00 36.44 171 MET A C 1
ATOM 1317 O O . MET A 1 171 ? -29.165 -38.240 47.075 1.00 36.44 171 MET A O 1
ATOM 1321 N N . VAL A 1 172 ? -28.042 -37.816 49.009 1.00 48.28 172 VAL A N 1
ATOM 1322 C CA . VAL A 1 172 ? -28.558 -38.761 50.028 1.00 48.28 172 VAL A CA 1
ATOM 1323 C C . VAL A 1 172 ? -27.880 -38.410 51.349 1.00 48.28 172 VAL A C 1
ATOM 1325 O O . VAL A 1 172 ? -26.632 -38.327 51.348 1.00 48.28 172 VAL A O 1
#

Nearest PDB structures (foldseek):
  7lhv-assembly1_B  TM=8.219E-01  e=8.162E-16  Arabidopsis thaliana
  8tnw-assembly1_B  TM=8.751E-01  e=1.082E-12  Homo sapiens
  8tny-assembly1_A  TM=8.618E-01  e=1.082E-12  Homo sapiens
  3oir-assembly1_A  TM=8.336E-01  e=5.577E-08  Wolinella succinogenes
  4dgh-assembly1_A  TM=7.466E-01  e=3.477E-07  Vibrio cholerae

Sequence (172 aa):
MLFIARPRTTVLGNIPNSMIYRRMDQYTTAQTVPGVLLLGVDAPIYFTNASYLRERISRWIDEEEERTKGKGKTGVQYVVLDMGAVGSIDTSGTSMLDELKKALDKRGLQIVLANPGSEIMKKLNSSKVLESIGHEWIFPTVGEAVASCGYVMHSHKPGMVKDSAAVHENMV

Radius of gyration: 19.71 Å; Cα contacts (8 Å, |Δi|>4): 272; chains: 1; bounding box: 46×54×66 Å

Secondary structure (DSSP, 8-state):
-HHHHS--EEEEEEPTTSS-EEETTT-TT-BPBTTEEEEEE-S-B-HHHHHHHHHHHHHHHHHHHHHHTTTTPPPP-EEEEE-TT---B-HHHHHHHHHHHHHHHHTTPEEEEES--HHHHHHHHHTTHHHHH-GGGEESSHHHHHHHHHHHHHHT----------------

Organism: Arundo donax (NCBI:txid35708)

Mean predicted aligned error: 7.11 Å

Solvent-accessible surface area (backbone atoms only — not comparable to full-atom values): 9594 Å² total; per-residue (Å²): 117,64,64,62,37,57,49,61,67,40,54,40,10,39,34,79,100,57,80,46,72,40,47,39,93,79,36,81,72,30,37,79,52,83,27,44,46,39,34,37,39,64,38,57,34,31,70,75,21,23,68,52,50,52,56,50,53,52,50,51,51,53,55,50,35,61,72,23,58,93,66,88,48,62,46,72,42,33,42,36,37,38,26,72,53,27,79,41,64,42,72,49,21,49,52,38,53,47,52,44,46,56,56,31,50,77,70,70,31,44,62,29,43,11,25,63,38,72,68,38,50,52,50,30,52,78,69,47,37,42,71,73,62,35,71,90,35,54,28,81,36,58,53,58,41,53,50,49,54,52,50,53,60,66,72,66,63,90,79,83,80,79,88,79,87,89,88,89,88,81,92,130

pLDDT: mean 89.02, std 17.79, range [34.12, 98.75]

InterPro domains:
  IPR001902 SLC26A/SulP transporter [PTHR11814] (4-149)
  IPR002645 STAS domain [PF01740] (28-145)
  IPR002645 STAS domain [PS50801] (26-149)
  IPR036513 STAS domain superfamily [G3DSA:3.30.750.24] (6-151)
  IPR036513 STAS domain superfamily [SSF52091] (30-149)

Foldseek 3Di:
DVCQLQPDKFWWFDQPPDLDIDGCVVDVNGHHDFQEGEMEGQEAAEPSHLVVVLVVLVVSLVVQQVVCPPVPTRRHAEYEYECQNHPYYDPSNLVSLLVSQVVCVVVNHAYAYEQHDPRRVVVNVVNCVCVSRDVLRYYNHPSVNSVVVVVVVVVPDPDDPPPDDDDDDDDD